Protein AF-A0AAX2CBI1-F1 (afdb_monomer_lite)

Foldseek 3Di:
DVVLLLVLCVVQADPVLSVVCVVCVVVQQPPFVVVSHQDPVCLVVSVVSLCVSLVADDDPVPDDSVCVGGNVSSVVVSVVRVVD

pLDDT: mean 93.52, std 7.39, range [51.25, 98.19]

Organism: NCBI:txid580165

Radius of gyration: 12.02 Å; chains: 1; bounding box: 36×20×28 Å

Structure (mmCIF, N/CA/C/O backbone):
data_AF-A0AAX2CBI1-F1
#
_entry.id   AF-A0AAX2CBI1-F1
#
loop_
_atom_site.group_PDB
_atom_site.id
_atom_site.type_symbol
_atom_site.label_atom_id
_atom_site.label_alt_id
_atom_site.label_comp_id
_atom_site.label_asym_id
_atom_site.label_entity_id
_atom_site.label_seq_id
_atom_site.pdbx_PDB_ins_code
_atom_site.Cartn_x
_atom_site.Cartn_y
_atom_site.Cartn_z
_atom_site.occupancy
_atom_site.B_iso_or_equiv
_atom_site.auth_seq_id
_atom_site.auth_comp_id
_atom_site.auth_asym_id
_atom_site.auth_atom_id
_atom_site.pdbx_PDB_model_num
ATOM 1 N N . MET A 1 1 ? 2.309 -1.098 12.450 1.00 89.50 1 MET A N 1
ATOM 2 C CA . MET A 1 1 ? 1.910 -0.568 11.130 1.00 89.50 1 MET A CA 1
ATOM 3 C C . MET A 1 1 ? 2.901 -0.938 10.029 1.00 89.50 1 MET A C 1
ATOM 5 O O . MET A 1 1 ? 2.638 -1.913 9.339 1.00 89.50 1 MET A O 1
ATOM 9 N N . LYS A 1 2 ? 4.066 -0.274 9.916 1.00 95.81 2 LYS A N 1
ATOM 10 C CA . LYS A 1 2 ? 5.058 -0.504 8.839 1.00 95.81 2 LYS A CA 1
ATOM 11 C C . LYS A 1 2 ? 5.347 -1.980 8.523 1.00 95.81 2 LYS A C 1
ATOM 13 O O . LYS A 1 2 ? 5.236 -2.378 7.375 1.00 95.81 2 LYS A O 1
ATOM 18 N N . GLN A 1 3 ? 5.665 -2.803 9.527 1.00 96.81 3 GLN A N 1
ATOM 19 C CA . GLN A 1 3 ? 5.990 -4.225 9.309 1.00 96.81 3 GLN A CA 1
ATOM 20 C C . GLN A 1 3 ? 4.837 -5.031 8.685 1.00 96.81 3 GLN A C 1
ATOM 22 O O . GLN A 1 3 ? 5.066 -5.854 7.808 1.00 96.81 3 GLN A O 1
ATOM 27 N N . GLN A 1 4 ? 3.593 -4.758 9.082 1.00 96.94 4 GLN A N 1
ATOM 28 C CA . GLN A 1 4 ? 2.414 -5.433 8.528 1.00 96.94 4 GLN A CA 1
ATOM 29 C C . GLN A 1 4 ? 2.102 -4.950 7.107 1.00 96.94 4 GLN A C 1
ATOM 31 O O . GLN A 1 4 ? 1.749 -5.746 6.243 1.00 96.94 4 GLN A O 1
ATOM 36 N N . ILE A 1 5 ? 2.306 -3.658 6.828 1.00 97.38 5 ILE A N 1
ATOM 37 C CA . ILE A 1 5 ? 2.210 -3.136 5.460 1.00 97.38 5 ILE A CA 1
ATOM 38 C C . ILE A 1 5 ? 3.269 -3.775 4.567 1.00 97.38 5 ILE A C 1
ATOM 40 O O . ILE A 1 5 ? 2.946 -4.201 3.463 1.00 97.38 5 ILE A O 1
ATOM 44 N N . LEU A 1 6 ? 4.512 -3.896 5.036 1.00 98.00 6 LEU A N 1
ATOM 45 C CA . LEU A 1 6 ? 5.557 -4.587 4.283 1.00 98.00 6 LEU A CA 1
ATOM 46 C C . LEU A 1 6 ? 5.177 -6.048 4.011 1.00 98.00 6 LEU A C 1
ATOM 48 O O . LEU A 1 6 ? 5.337 -6.495 2.882 1.00 98.00 6 LEU A O 1
ATOM 52 N N . ALA A 1 7 ? 4.578 -6.755 4.974 1.00 97.94 7 ALA A N 1
ATOM 53 C CA . ALA A 1 7 ? 4.088 -8.116 4.753 1.00 97.94 7 ALA A CA 1
ATOM 54 C C . ALA A 1 7 ? 3.003 -8.190 3.660 1.00 97.94 7 ALA A C 1
ATOM 56 O O . ALA A 1 7 ? 3.007 -9.119 2.851 1.00 97.94 7 ALA A O 1
ATOM 57 N N . VAL A 1 8 ? 2.089 -7.213 3.597 1.00 97.75 8 VAL A N 1
ATOM 58 C CA . VAL A 1 8 ? 1.110 -7.097 2.499 1.00 97.75 8 VAL A CA 1
ATOM 59 C C . VAL A 1 8 ? 1.816 -6.849 1.166 1.00 97.75 8 VAL A C 1
ATOM 61 O O . VAL A 1 8 ? 1.532 -7.526 0.178 1.00 97.75 8 VAL A O 1
ATOM 64 N N . MET A 1 9 ? 2.753 -5.902 1.133 1.00 97.56 9 MET A N 1
ATOM 65 C CA . MET A 1 9 ? 3.461 -5.510 -0.087 1.00 97.56 9 MET A CA 1
ATOM 66 C C . MET A 1 9 ? 4.332 -6.644 -0.637 1.00 97.56 9 MET A C 1
ATOM 68 O O . MET A 1 9 ? 4.355 -6.852 -1.848 1.00 97.56 9 MET A O 1
ATOM 72 N N . GLU A 1 10 ? 4.960 -7.447 0.223 1.00 97.38 10 GLU A N 1
ATOM 73 C CA . GLU A 1 10 ? 5.743 -8.627 -0.169 1.00 97.38 10 GLU A CA 1
ATOM 74 C C . GLU A 1 10 ? 4.929 -9.623 -1.012 1.00 97.38 10 GLU A C 1
ATOM 76 O O . GLU A 1 10 ? 5.446 -10.223 -1.952 1.00 97.38 10 GLU A O 1
ATOM 81 N N . ARG A 1 11 ? 3.627 -9.768 -0.728 1.00 95.88 11 ARG A N 1
ATOM 82 C CA . ARG A 1 11 ? 2.722 -10.680 -1.454 1.00 95.88 11 ARG A CA 1
ATOM 83 C C . ARG A 1 11 ? 2.257 -10.137 -2.808 1.00 95.88 11 ARG A C 1
ATOM 85 O O . ARG A 1 11 ? 1.657 -10.877 -3.597 1.00 95.88 11 ARG A O 1
ATOM 92 N N . LEU A 1 12 ? 2.463 -8.846 -3.060 1.00 96.19 12 LEU A N 1
ATOM 93 C CA . LEU A 1 12 ? 1.914 -8.127 -4.213 1.00 96.19 12 LEU A CA 1
ATOM 94 C C . LEU A 1 12 ? 2.987 -7.662 -5.196 1.00 96.19 12 LEU A C 1
ATOM 96 O O . LEU A 1 12 ? 2.716 -7.595 -6.401 1.00 96.19 12 LEU A O 1
ATOM 100 N N . LEU A 1 13 ? 4.174 -7.351 -4.686 1.00 96.50 13 LEU A N 1
ATOM 101 C CA . LEU A 1 13 ? 5.273 -6.768 -5.439 1.00 96.50 13 LEU A CA 1
ATOM 102 C C . LEU A 1 13 ? 6.230 -7.829 -5.980 1.00 96.50 13 LEU A C 1
ATOM 104 O O . LEU A 1 13 ? 6.372 -8.924 -5.435 1.00 96.50 13 LEU A O 1
ATOM 108 N N . ALA A 1 14 ? 6.923 -7.488 -7.066 1.00 96.50 14 ALA A N 1
ATOM 109 C CA . ALA A 1 14 ? 8.083 -8.259 -7.480 1.00 96.50 14 ALA A CA 1
ATOM 110 C C . ALA A 1 14 ? 9.204 -8.102 -6.443 1.00 96.50 14 ALA A C 1
ATOM 112 O O . ALA A 1 14 ? 9.305 -7.082 -5.762 1.00 96.50 14 ALA A O 1
ATOM 113 N N . LYS A 1 15 ? 10.093 -9.098 -6.357 1.00 96.56 15 LYS A N 1
ATOM 114 C CA . LYS A 1 15 ? 11.189 -9.114 -5.376 1.00 96.56 15 LYS A CA 1
ATOM 115 C C . LYS A 1 15 ? 12.011 -7.817 -5.378 1.00 96.56 15 LYS A C 1
ATOM 117 O O . LYS A 1 15 ? 12.337 -7.314 -4.311 1.00 96.56 15 LYS A O 1
ATOM 122 N N . GLN A 1 16 ? 12.326 -7.287 -6.561 1.00 96.81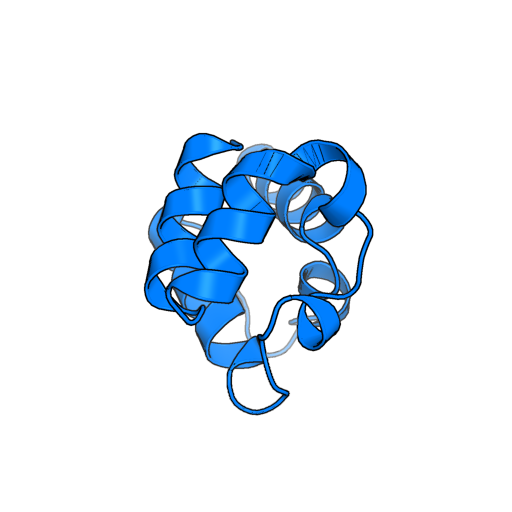 16 GLN A N 1
ATOM 123 C CA . GLN A 1 16 ? 13.109 -6.058 -6.706 1.00 96.81 16 GLN A CA 1
ATOM 124 C C . GLN A 1 16 ? 12.358 -4.826 -6.181 1.00 96.81 16 GLN A C 1
ATOM 126 O O . GLN A 1 16 ? 12.925 -4.047 -5.418 1.00 96.81 16 GLN A O 1
ATOM 131 N N . ASP A 1 17 ? 11.080 -4.679 -6.535 1.00 97.12 17 ASP A N 1
ATOM 132 C CA . ASP A 1 17 ? 10.247 -3.562 -6.077 1.00 97.12 17 ASP A CA 1
ATOM 133 C C . ASP A 1 17 ? 10.042 -3.606 -4.558 1.00 97.12 17 ASP A C 1
ATOM 135 O O . ASP A 1 17 ? 10.127 -2.582 -3.881 1.00 97.12 17 ASP A O 1
ATOM 139 N N . PHE A 1 18 ? 9.844 -4.808 -4.004 1.00 98.12 18 PHE A N 1
ATOM 140 C CA . PHE A 1 18 ? 9.727 -5.004 -2.562 1.00 98.12 18 PHE A CA 1
ATOM 141 C C . PHE A 1 18 ? 11.019 -4.646 -1.820 1.00 98.12 18 PHE A C 1
ATOM 143 O O . PHE A 1 18 ? 10.972 -3.950 -0.808 1.00 98.12 18 PHE A O 1
ATOM 150 N N . GLN A 1 19 ? 12.180 -5.069 -2.332 1.00 98.00 19 GLN A N 1
ATOM 151 C CA . GLN A 1 19 ? 13.477 -4.708 -1.752 1.00 98.00 19 GLN A CA 1
ATOM 152 C C . GLN A 1 19 ? 13.683 -3.189 -1.742 1.00 98.00 19 GLN A C 1
ATOM 154 O O . GLN A 1 19 ? 14.010 -2.628 -0.697 1.00 98.00 19 GLN A O 1
ATOM 159 N N . ASN A 1 20 ? 13.391 -2.517 -2.860 1.00 97.75 20 ASN A N 1
ATOM 160 C CA . ASN A 1 20 ? 13.459 -1.060 -2.944 1.00 97.75 20 ASN A CA 1
ATOM 161 C C . ASN A 1 20 ? 12.516 -0.378 -1.936 1.00 97.75 20 ASN A C 1
ATOM 163 O O . ASN A 1 20 ? 12.900 0.591 -1.281 1.00 97.75 20 ASN A O 1
ATOM 167 N N . LEU A 1 21 ? 11.295 -0.898 -1.770 1.00 97.88 21 LEU A N 1
ATOM 168 C CA . LEU A 1 21 ? 10.346 -0.382 -0.785 1.00 97.88 21 LEU A CA 1
ATOM 169 C C . LEU A 1 21 ? 10.845 -0.550 0.657 1.00 97.88 21 LEU A C 1
ATOM 171 O O . LEU A 1 21 ? 10.684 0.363 1.466 1.00 97.88 21 LEU A O 1
ATOM 175 N N . CYS A 1 22 ? 11.454 -1.688 0.995 1.00 97.88 22 CYS A N 1
ATOM 176 C CA . CYS A 1 22 ? 12.022 -1.923 2.323 1.00 97.88 22 CYS A CA 1
ATOM 177 C C . CYS A 1 22 ? 13.129 -0.915 2.663 1.00 97.88 22 CYS A C 1
ATOM 179 O O . CYS A 1 22 ? 13.154 -0.391 3.779 1.00 97.88 22 CYS A O 1
ATOM 181 N N . GLU A 1 23 ? 14.008 -0.625 1.703 1.00 97.94 23 GLU A N 1
ATOM 182 C CA . GLU A 1 23 ? 15.133 0.304 1.865 1.00 97.94 23 GLU A CA 1
ATOM 183 C C . GLU A 1 23 ? 14.680 1.770 1.913 1.00 97.94 23 GLU A C 1
ATOM 185 O O . GLU A 1 23 ? 15.205 2.552 2.704 1.00 97.94 23 GLU A O 1
ATOM 190 N N . ASN A 1 24 ? 13.663 2.134 1.124 1.00 97.81 24 ASN A N 1
ATOM 191 C CA . ASN A 1 24 ? 13.260 3.526 0.893 1.00 97.81 24 ASN A CA 1
ATOM 192 C C . ASN A 1 24 ? 11.838 3.850 1.384 1.00 97.81 24 ASN A C 1
ATOM 194 O O . ASN A 1 24 ? 11.202 4.777 0.883 1.00 97.81 24 ASN A O 1
ATOM 198 N N . TYR A 1 25 ? 11.325 3.103 2.368 1.00 97.25 25 TYR A N 1
ATOM 199 C CA . TYR A 1 25 ? 9.923 3.166 2.808 1.00 97.25 25 TYR A CA 1
ATOM 200 C C . TYR A 1 25 ? 9.405 4.588 3.046 1.00 97.25 25 TYR A C 1
ATOM 202 O O . TYR A 1 25 ? 8.364 4.963 2.516 1.00 97.25 25 TYR A O 1
ATOM 210 N N . ASP A 1 26 ? 10.125 5.392 3.831 1.00 96.69 26 ASP A N 1
ATOM 211 C CA . ASP A 1 26 ? 9.653 6.725 4.215 1.00 96.69 26 ASP A CA 1
ATOM 212 C C . ASP A 1 26 ? 9.628 7.712 3.047 1.00 96.69 26 ASP A C 1
ATOM 214 O O . ASP A 1 26 ? 8.777 8.597 3.032 1.00 96.69 26 ASP A O 1
ATOM 218 N N . ALA A 1 27 ? 10.500 7.528 2.053 1.00 96.94 27 ALA A N 1
ATOM 219 C CA . ALA A 1 27 ? 10.494 8.319 0.826 1.00 96.94 27 ALA A CA 1
ATOM 220 C C . ALA A 1 27 ? 9.400 7.861 -0.153 1.00 96.94 27 ALA A C 1
ATOM 222 O O . ALA A 1 27 ? 8.849 8.670 -0.891 1.00 96.94 27 ALA A O 1
ATOM 223 N N . LEU A 1 28 ? 9.076 6.564 -0.161 1.00 97.69 28 LEU A N 1
ATOM 224 C CA . LEU A 1 28 ? 8.143 5.964 -1.116 1.00 97.69 28 LEU A CA 1
ATOM 225 C C . LEU A 1 28 ? 6.700 5.884 -0.612 1.00 97.69 28 LEU A C 1
ATOM 227 O O . LEU A 1 28 ? 5.796 5.651 -1.410 1.00 97.69 28 LEU A O 1
ATOM 231 N N . LYS A 1 29 ? 6.440 6.083 0.686 1.00 97.56 29 LYS A N 1
ATOM 232 C CA . LYS A 1 29 ? 5.088 5.909 1.242 1.00 97.56 29 LYS A CA 1
ATOM 233 C C . LYS A 1 29 ? 4.050 6.898 0.702 1.00 97.56 29 LYS A C 1
ATOM 235 O O . LYS A 1 29 ? 2.853 6.615 0.759 1.00 97.56 29 LYS A O 1
ATOM 240 N N . GLU A 1 30 ? 4.500 8.036 0.184 1.00 97.69 30 GLU A N 1
ATOM 241 C CA . GLU A 1 30 ? 3.654 9.065 -0.436 1.00 97.69 30 GLU A CA 1
ATOM 242 C C . GLU A 1 30 ? 3.523 8.881 -1.954 1.00 97.69 30 GLU A C 1
ATOM 244 O O . GLU A 1 30 ? 2.659 9.490 -2.587 1.00 97.69 30 GLU A O 1
ATOM 249 N N . GLU A 1 31 ? 4.339 8.009 -2.551 1.00 97.88 31 GLU A N 1
ATOM 250 C CA . GLU A 1 31 ? 4.240 7.687 -3.966 1.00 97.88 31 GLU A CA 1
ATOM 251 C C . GLU A 1 31 ? 3.015 6.821 -4.251 1.00 97.88 31 GLU A C 1
ATOM 253 O O . GLU A 1 31 ? 2.543 6.027 -3.430 1.00 97.88 31 GLU A O 1
ATOM 258 N N . LYS A 1 32 ? 2.500 6.964 -5.474 1.00 96.81 32 LYS A N 1
ATOM 259 C CA . LYS A 1 32 ? 1.389 6.134 -5.936 1.00 96.81 32 LYS A CA 1
ATOM 260 C C . LYS A 1 32 ? 1.819 4.674 -5.977 1.00 96.81 32 LYS A C 1
ATOM 262 O O . LYS A 1 32 ? 2.848 4.366 -6.574 1.00 96.81 32 LYS A O 1
ATOM 267 N N . VAL A 1 33 ? 0.978 3.770 -5.480 1.00 95.81 33 VAL A N 1
ATOM 268 C CA . VAL A 1 33 ? 1.251 2.319 -5.476 1.00 95.81 33 VAL A CA 1
ATOM 269 C C . VAL A 1 33 ? 1.543 1.752 -6.874 1.00 95.81 33 VAL A C 1
ATOM 271 O O . VAL A 1 33 ? 2.318 0.809 -7.007 1.00 95.81 33 VAL A O 1
ATOM 274 N N . PHE A 1 34 ? 1.029 2.392 -7.930 1.00 93.88 34 PHE A N 1
ATOM 275 C CA . PHE A 1 34 ? 1.379 2.102 -9.326 1.00 93.88 34 PHE A CA 1
ATOM 276 C C . PHE A 1 34 ? 2.871 2.227 -9.628 1.00 93.88 34 PHE A C 1
ATOM 278 O O . PHE A 1 34 ? 3.430 1.390 -10.330 1.00 93.88 34 PHE A O 1
ATOM 285 N N . LYS A 1 35 ? 3.529 3.254 -9.081 1.00 94.38 35 LYS A N 1
ATOM 286 C CA . LYS A 1 35 ? 4.977 3.448 -9.225 1.00 94.38 35 LYS A CA 1
ATOM 287 C C . LYS A 1 35 ? 5.784 2.449 -8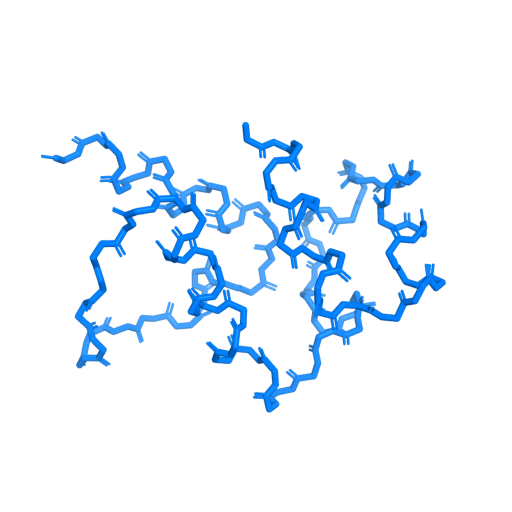.396 1.00 94.38 35 LYS A C 1
ATOM 289 O O . LYS A 1 35 ? 6.972 2.297 -8.644 1.00 94.38 35 LYS A O 1
ATOM 294 N N . LEU A 1 36 ? 5.143 1.784 -7.435 1.00 94.19 36 LEU A N 1
ATOM 295 C CA . LEU A 1 36 ? 5.747 0.746 -6.604 1.00 94.19 36 LEU A CA 1
ATOM 296 C C . LEU A 1 36 ? 5.586 -0.657 -7.207 1.00 94.19 36 LEU A C 1
ATOM 298 O O . LEU A 1 36 ? 6.035 -1.612 -6.594 1.00 94.19 36 LEU A O 1
ATOM 302 N N . GLY A 1 37 ? 4.935 -0.796 -8.371 1.00 93.56 37 GLY A N 1
ATOM 303 C CA . GLY A 1 37 ? 4.719 -2.085 -9.039 1.00 93.56 37 GLY A CA 1
ATOM 304 C C . GLY A 1 37 ? 3.320 -2.691 -8.850 1.00 93.56 37 GLY A C 1
ATOM 305 O O . GLY A 1 37 ? 3.074 -3.811 -9.299 1.00 93.56 37 GLY A O 1
ATOM 306 N N . ILE A 1 38 ? 2.376 -1.972 -8.225 1.00 93.94 38 ILE A N 1
ATOM 307 C CA . ILE A 1 38 ? 0.969 -2.401 -8.124 1.00 93.94 38 ILE A CA 1
ATOM 308 C C . ILE A 1 38 ? 0.174 -1.850 -9.308 1.00 93.94 38 ILE A C 1
ATOM 310 O O . ILE A 1 38 ? -0.255 -0.701 -9.299 1.00 93.94 38 ILE A O 1
ATOM 314 N N . ASP A 1 39 ? -0.052 -2.675 -10.327 1.00 89.69 39 ASP A N 1
ATOM 315 C CA . ASP A 1 39 ? -0.897 -2.315 -11.470 1.00 89.69 39 ASP A CA 1
ATOM 316 C C . ASP A 1 39 ? -2.400 -2.201 -11.116 1.00 89.69 39 ASP A C 1
ATOM 318 O O . ASP A 1 39 ? -2.849 -2.561 -10.025 1.00 89.69 39 ASP A O 1
ATOM 322 N N . SER A 1 40 ? -3.205 -1.703 -12.063 1.00 82.62 40 SER A N 1
ATOM 323 C CA . SER A 1 40 ? -4.642 -1.435 -11.870 1.00 82.62 40 SER A CA 1
ATOM 324 C C . SER A 1 40 ? -5.473 -2.680 -11.589 1.00 82.62 40 SER A C 1
ATOM 326 O O . SER A 1 40 ? -6.477 -2.590 -10.885 1.00 82.62 40 SER A O 1
ATOM 328 N N . ILE A 1 41 ? -5.044 -3.842 -12.080 1.00 84.31 41 ILE A N 1
ATOM 329 C CA . ILE A 1 41 ? -5.711 -5.124 -11.841 1.00 84.31 41 ILE A CA 1
ATOM 330 C C . ILE A 1 41 ? -5.451 -5.572 -10.395 1.00 84.31 41 ILE A C 1
ATOM 332 O O . ILE A 1 41 ? -6.319 -6.159 -9.745 1.00 84.31 41 ILE A O 1
ATOM 336 N N . ARG A 1 42 ? -4.271 -5.251 -9.856 1.00 92.38 42 ARG A N 1
ATOM 337 C CA . ARG A 1 42 ? -3.842 -5.629 -8.505 1.00 92.38 42 ARG A CA 1
ATOM 338 C C . ARG A 1 42 ? -4.320 -4.691 -7.400 1.00 92.38 42 ARG A C 1
ATOM 340 O O . ARG A 1 42 ? -4.249 -5.093 -6.242 1.00 92.38 42 ARG A O 1
ATOM 347 N N . VAL A 1 43 ? -4.866 -3.510 -7.704 1.00 92.50 43 VAL A N 1
ATOM 348 C CA . VAL A 1 43 ? -5.382 -2.581 -6.673 1.00 92.50 43 VAL A CA 1
ATOM 349 C C . VAL A 1 43 ? -6.486 -3.223 -5.829 1.00 92.50 43 VAL A C 1
ATOM 351 O O . VAL A 1 43 ? -6.469 -3.107 -4.608 1.00 92.50 43 VAL A O 1
ATOM 354 N N . MET A 1 44 ? -7.416 -3.970 -6.432 1.00 93.25 44 MET A N 1
ATOM 355 C CA . MET A 1 44 ? -8.444 -4.661 -5.640 1.00 93.25 44 MET A CA 1
ATOM 356 C C . MET A 1 44 ? -7.836 -5.757 -4.754 1.00 93.25 44 MET A C 1
ATOM 358 O O . MET A 1 44 ? -8.243 -5.935 -3.610 1.00 93.25 44 MET A O 1
ATOM 362 N N . LYS A 1 45 ? -6.805 -6.458 -5.245 1.00 95.25 45 LYS A N 1
ATOM 363 C CA . LYS A 1 45 ? -6.068 -7.436 -4.437 1.00 95.25 45 LYS A CA 1
ATOM 364 C C . LYS A 1 45 ? -5.364 -6.764 -3.254 1.00 95.25 45 LYS A C 1
ATOM 366 O O . LYS A 1 45 ? -5.392 -7.315 -2.162 1.00 95.25 45 LYS A O 1
ATOM 371 N N . LEU A 1 46 ? -4.801 -5.569 -3.444 1.00 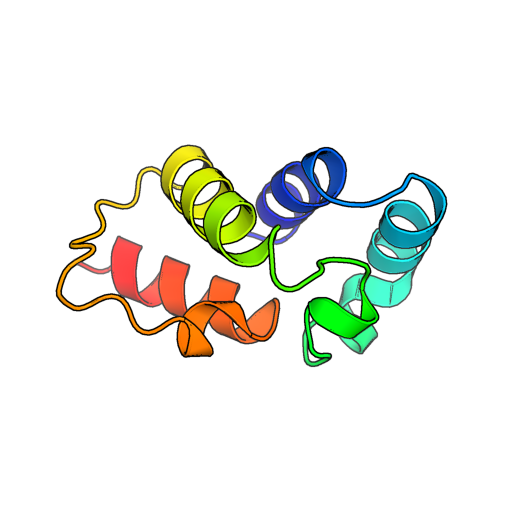96.50 46 LEU A N 1
ATOM 372 C CA . LEU A 1 46 ? -4.242 -4.759 -2.359 1.00 96.50 46 LEU A CA 1
ATOM 373 C C . LEU A 1 46 ? -5.293 -4.455 -1.284 1.00 96.50 46 LEU A C 1
ATOM 375 O O . LEU A 1 46 ? -5.027 -4.687 -0.108 1.00 96.50 46 LEU A O 1
ATOM 379 N N . VAL A 1 47 ? -6.490 -4.005 -1.674 1.00 95.56 47 VAL A N 1
ATOM 380 C CA . VAL A 1 47 ? -7.594 -3.748 -0.729 1.00 95.56 47 VAL A CA 1
ATOM 381 C C . VAL A 1 47 ? -7.930 -5.004 0.083 1.00 95.56 47 VAL A C 1
ATOM 383 O O . VAL A 1 47 ? -8.039 -4.944 1.309 1.00 95.56 47 VAL A O 1
ATOM 386 N N . LEU A 1 48 ? -8.058 -6.157 -0.580 1.00 94.88 48 LEU A N 1
ATOM 387 C CA . LEU A 1 48 ? -8.371 -7.430 0.077 1.00 94.88 48 LEU A CA 1
ATOM 388 C C . LEU A 1 48 ? -7.259 -7.893 1.030 1.00 94.88 48 LEU A C 1
ATOM 390 O O . LEU A 1 48 ? -7.542 -8.354 2.131 1.00 94.88 48 LEU A O 1
ATOM 394 N N . GLU A 1 49 ? -5.993 -7.759 0.634 1.00 96.88 49 GLU A N 1
ATOM 395 C CA . GLU A 1 49 ? -4.861 -8.136 1.484 1.00 96.88 49 GLU A CA 1
ATOM 396 C C . GLU A 1 49 ? -4.733 -7.218 2.704 1.00 96.88 49 GLU A C 1
ATOM 398 O O . GLU A 1 49 ? -4.508 -7.717 3.803 1.00 96.88 49 GLU A O 1
ATOM 403 N N . VAL A 1 50 ? -4.939 -5.903 2.546 1.00 96.44 50 VAL A N 1
ATOM 404 C CA . VAL A 1 50 ? -4.948 -4.951 3.670 1.00 96.44 50 VAL A CA 1
ATOM 405 C C . VAL A 1 50 ? -6.092 -5.264 4.630 1.00 96.44 50 VAL A C 1
ATOM 407 O O . VAL A 1 50 ? -5.872 -5.411 5.828 1.00 96.44 50 VAL A O 1
ATOM 410 N N . THR A 1 51 ? -7.319 -5.398 4.127 1.00 93.94 51 THR A N 1
ATOM 411 C CA . THR A 1 51 ? -8.474 -5.681 4.996 1.00 93.94 51 THR A CA 1
ATOM 412 C C . THR A 1 51 ? -8.324 -6.988 5.752 1.00 93.94 51 THR A C 1
ATOM 414 O O . THR A 1 51 ? -8.630 -7.040 6.941 1.00 93.94 51 THR A O 1
ATOM 417 N N . LYS A 1 52 ? -7.788 -8.021 5.100 1.00 95.19 52 LYS A N 1
ATOM 418 C CA . LYS A 1 52 ? -7.484 -9.298 5.742 1.00 95.19 52 LYS A CA 1
ATOM 419 C C . LYS A 1 52 ? -6.389 -9.170 6.804 1.00 95.19 52 LYS A C 1
ATOM 421 O O . LYS A 1 52 ? -6.578 -9.668 7.908 1.00 95.19 52 LYS A O 1
ATOM 426 N N . GLU A 1 53 ? -5.264 -8.526 6.487 1.00 97.00 53 GLU A N 1
ATOM 427 C CA . GLU A 1 53 ? -4.120 -8.377 7.403 1.00 97.00 53 GLU A CA 1
ATOM 428 C C . GLU A 1 53 ? -4.493 -7.595 8.671 1.00 97.00 53 GLU A C 1
ATOM 430 O O . GLU A 1 53 ? -4.028 -7.916 9.763 1.00 97.00 53 GLU A O 1
ATOM 435 N N . PHE A 1 54 ? -5.357 -6.587 8.533 1.00 95.06 54 PHE A N 1
ATOM 436 C CA . PHE A 1 54 ? -5.749 -5.692 9.624 1.00 95.06 54 PHE A CA 1
ATOM 437 C C . PHE A 1 54 ? -7.146 -5.979 10.192 1.00 95.06 54 PHE A C 1
ATOM 439 O O . PHE A 1 54 ? -7.615 -5.230 11.042 1.00 95.06 54 PHE A O 1
ATOM 446 N N . ASN A 1 55 ? -7.802 -7.060 9.756 1.00 94.31 55 ASN A N 1
ATOM 447 C CA . ASN A 1 55 ? -9.154 -7.447 10.173 1.00 94.31 55 ASN A CA 1
ATOM 448 C C . ASN A 1 55 ? -10.201 -6.316 10.026 1.00 9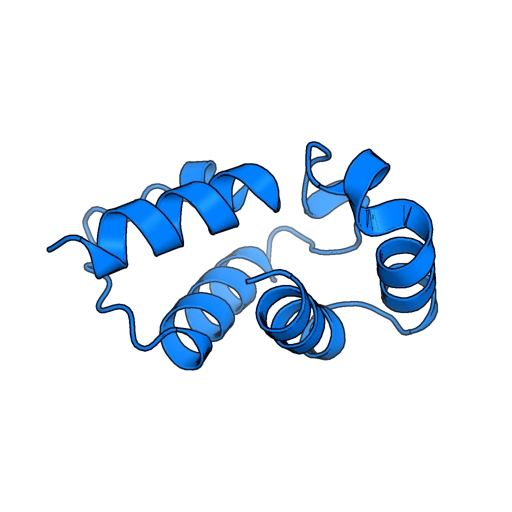4.31 55 ASN A C 1
ATOM 450 O O . ASN A 1 55 ? -11.054 -6.112 10.889 1.00 94.31 55 ASN A O 1
ATOM 454 N N . ILE A 1 56 ? -10.125 -5.568 8.923 1.00 93.25 56 ILE A N 1
ATOM 455 C CA . ILE A 1 56 ? -11.035 -4.459 8.613 1.00 93.25 56 ILE A CA 1
ATOM 456 C C . ILE A 1 56 ? -12.220 -4.991 7.807 1.00 93.25 56 ILE A C 1
ATOM 458 O O . ILE A 1 56 ? -12.044 -5.655 6.786 1.00 93.25 56 ILE A O 1
ATOM 462 N N . THR A 1 57 ? -13.436 -4.644 8.225 1.00 90.31 57 THR A N 1
ATOM 463 C CA . THR A 1 57 ? -14.647 -4.915 7.438 1.00 90.31 57 THR A CA 1
ATOM 464 C C . THR A 1 57 ? -14.862 -3.797 6.420 1.00 90.31 57 THR A C 1
ATOM 466 O O . THR A 1 57 ? -14.950 -2.630 6.797 1.00 90.31 57 THR A O 1
ATOM 469 N N . ILE A 1 58 ? -14.968 -4.149 5.135 1.00 87.38 58 ILE A N 1
ATOM 470 C CA . ILE A 1 58 ? -15.259 -3.207 4.046 1.00 87.38 58 ILE A CA 1
ATOM 471 C C . ILE A 1 58 ? -16.668 -3.426 3.502 1.00 87.38 58 ILE A C 1
ATOM 473 O O . ILE A 1 58 ? -17.065 -4.549 3.194 1.00 87.38 58 ILE A O 1
ATOM 477 N N . ASP A 1 59 ? -17.385 -2.322 3.312 1.00 87.69 59 ASP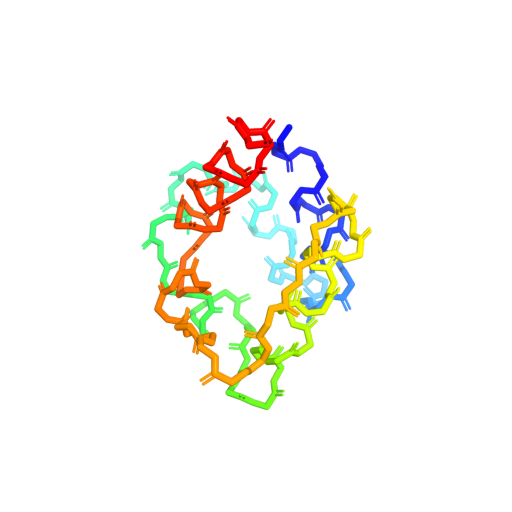 A N 1
ATOM 478 C CA . ASP A 1 59 ? -18.537 -2.257 2.422 1.00 87.69 59 ASP A CA 1
ATOM 479 C C . ASP A 1 59 ? -18.055 -1.894 1.010 1.00 87.69 59 ASP A C 1
ATOM 481 O O . ASP A 1 59 ? -17.642 -0.768 0.731 1.00 87.69 59 ASP A O 1
ATOM 485 N N . PHE A 1 60 ? -18.101 -2.869 0.103 1.00 83.94 60 PHE A N 1
ATOM 486 C CA . PHE A 1 60 ? -17.655 -2.684 -1.277 1.00 83.94 60 PHE A CA 1
ATOM 487 C C . PHE A 1 60 ? -18.546 -1.731 -2.085 1.00 83.94 60 PHE A C 1
ATOM 489 O O . PHE A 1 60 ? -18.108 -1.251 -3.128 1.00 83.94 60 PHE A O 1
ATOM 496 N N . THR A 1 61 ? -19.767 -1.429 -1.628 1.00 87.94 61 THR A N 1
ATOM 497 C CA . THR A 1 61 ? -20.666 -0.492 -2.324 1.00 87.94 61 THR A CA 1
ATOM 498 C C . THR A 1 61 ? -20.263 0.969 -2.125 1.00 87.94 61 THR A C 1
ATOM 500 O O . THR A 1 61 ? -20.580 1.814 -2.960 1.00 87.94 61 THR A O 1
ATOM 503 N N . THR A 1 62 ? -19.517 1.257 -1.056 1.00 87.69 62 THR A N 1
ATOM 504 C CA . THR A 1 62 ? -19.062 2.604 -0.677 1.00 87.69 62 THR A CA 1
ATOM 505 C C . THR A 1 62 ? -17.536 2.744 -0.677 1.00 87.69 62 THR A C 1
ATOM 507 O O . THR A 1 62 ? -16.998 3.770 -0.260 1.00 87.69 62 THR A O 1
ATOM 510 N N . LEU A 1 63 ? -16.822 1.730 -1.173 1.00 89.38 63 LEU A N 1
ATOM 511 C CA . LEU A 1 63 ? -15.365 1.698 -1.222 1.00 89.38 63 LEU A CA 1
ATOM 512 C C . LEU A 1 63 ? -14.789 2.808 -2.119 1.00 89.38 63 LEU A C 1
ATOM 514 O O . LEU A 1 63 ? -14.921 2.762 -3.342 1.00 89.38 63 LEU A O 1
ATOM 518 N N . ASP A 1 64 ? -14.052 3.748 -1.521 1.00 92.69 64 ASP A N 1
ATOM 519 C CA . ASP A 1 64 ? -13.217 4.705 -2.256 1.00 92.69 64 ASP A CA 1
ATOM 520 C C . ASP A 1 64 ? -11.773 4.192 -2.377 1.00 92.69 64 ASP A C 1
ATOM 522 O O . ASP A 1 64 ? -10.998 4.192 -1.414 1.00 92.69 64 ASP A O 1
ATOM 526 N N . LEU A 1 65 ? -11.390 3.786 -3.593 1.00 92.38 65 LEU A N 1
ATOM 527 C CA . LEU A 1 65 ? -10.038 3.311 -3.904 1.00 92.38 65 LEU A CA 1
ATOM 528 C C . LEU A 1 65 ? -8.959 4.391 -3.732 1.00 92.38 65 LEU A C 1
ATOM 530 O O . LEU A 1 65 ? -7.781 4.050 -3.631 1.00 92.38 65 LEU A O 1
ATOM 534 N N . LYS A 1 66 ? -9.318 5.680 -3.641 1.00 93.88 66 LYS A N 1
ATOM 535 C CA . LYS A 1 66 ? -8.350 6.747 -3.336 1.00 93.88 66 LYS A CA 1
ATOM 536 C C . LYS A 1 66 ? -7.696 6.569 -1.972 1.00 93.88 66 LYS A C 1
ATOM 538 O O . LYS A 1 66 ? -6.562 7.011 -1.805 1.00 93.88 66 LYS A O 1
ATOM 543 N N . ASN A 1 67 ? -8.360 5.890 -1.035 1.00 95.00 67 ASN A N 1
ATOM 544 C CA . ASN A 1 67 ? -7.789 5.542 0.269 1.00 95.00 67 ASN A CA 1
ATOM 545 C C . ASN A 1 67 ? -6.633 4.532 0.159 1.00 95.00 67 ASN A C 1
ATOM 547 O O . ASN A 1 67 ? -5.851 4.394 1.091 1.00 95.00 67 ASN A O 1
ATOM 551 N N . PHE A 1 68 ? -6.490 3.868 -0.991 1.00 95.88 68 PHE A N 1
ATOM 552 C CA . PHE A 1 68 ? -5.457 2.869 -1.264 1.00 95.88 68 PHE A CA 1
ATOM 553 C C . PHE A 1 68 ? -4.459 3.329 -2.340 1.00 95.88 68 PHE A C 1
ATOM 555 O O . PHE A 1 68 ? -3.709 2.523 -2.886 1.00 95.88 68 PHE A O 1
ATOM 562 N N . GLU A 1 69 ? -4.445 4.627 -2.669 1.00 96.44 69 GLU A N 1
ATOM 563 C CA . GLU A 1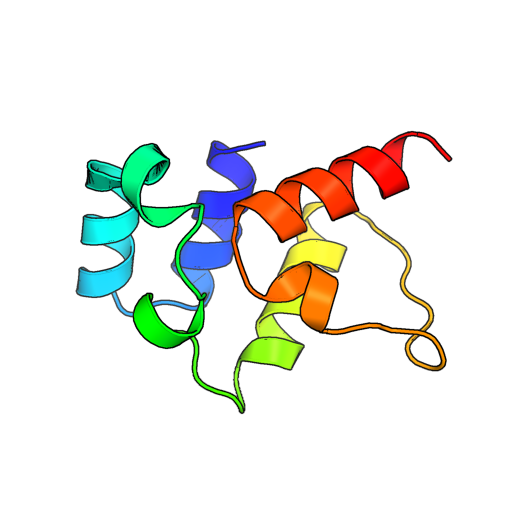 69 ? -3.593 5.181 -3.730 1.00 96.44 69 GLU A CA 1
ATOM 564 C C . GLU A 1 69 ? -2.108 5.241 -3.338 1.00 96.44 69 GLU A C 1
ATOM 566 O O . GLU A 1 69 ? -1.246 5.114 -4.207 1.00 96.44 69 GLU A O 1
ATOM 571 N N . THR A 1 70 ? -1.809 5.431 -2.051 1.00 98.06 70 THR A N 1
ATOM 572 C CA . THR A 1 70 ? -0.450 5.513 -1.490 1.00 98.06 70 THR A CA 1
ATOM 573 C C . THR A 1 70 ? -0.400 4.745 -0.172 1.00 98.06 70 THR A C 1
ATOM 575 O O . THR A 1 70 ? -1.432 4.554 0.474 1.00 98.06 70 THR A O 1
ATOM 578 N N . ILE A 1 71 ? 0.791 4.331 0.263 1.00 98.12 71 ILE A N 1
ATOM 579 C CA . ILE A 1 71 ? 0.956 3.638 1.551 1.00 98.12 71 ILE A CA 1
ATOM 580 C C . ILE A 1 71 ? 0.498 4.525 2.712 1.00 98.12 71 ILE A C 1
ATOM 582 O O . ILE A 1 71 ? -0.208 4.049 3.592 1.00 98.12 71 ILE A O 1
ATOM 586 N N . GLN A 1 72 ? 0.814 5.819 2.682 1.00 98.19 72 GLN A N 1
ATOM 587 C CA . GLN A 1 72 ? 0.388 6.772 3.709 1.00 98.19 72 GLN A CA 1
ATOM 588 C C . GLN A 1 72 ? -1.142 6.847 3.840 1.00 98.19 72 GLN A C 1
ATOM 590 O O . GLN A 1 72 ? -1.671 6.917 4.947 1.00 98.19 72 GLN A O 1
ATOM 595 N N . LYS A 1 73 ? -1.881 6.807 2.723 1.00 97.88 73 LYS A N 1
ATOM 596 C CA . LYS A 1 73 ? -3.351 6.787 2.771 1.00 97.88 73 LYS A CA 1
ATOM 597 C C . LYS A 1 73 ? -3.888 5.461 3.303 1.00 97.88 73 LYS A C 1
ATOM 599 O O . LYS A 1 73 ? -4.869 5.472 4.040 1.00 97.88 73 LYS A O 1
ATOM 604 N N . ILE A 1 74 ? -3.221 4.349 2.988 1.00 97.25 74 ILE A N 1
ATOM 605 C CA . ILE A 1 74 ? -3.552 3.029 3.540 1.00 97.25 74 ILE A CA 1
ATOM 606 C C . ILE A 1 74 ? -3.362 3.035 5.060 1.00 97.25 74 ILE A C 1
ATOM 608 O O . ILE A 1 74 ? -4.257 2.602 5.780 1.00 97.25 74 ILE A O 1
ATOM 612 N N . GLU A 1 75 ? -2.242 3.573 5.555 1.00 96.81 75 GLU A N 1
ATOM 613 C CA . GLU A 1 75 ? -1.984 3.755 6.991 1.00 96.81 75 GLU A CA 1
ATOM 614 C C . GLU A 1 75 ? -3.107 4.562 7.653 1.00 96.81 75 GLU A C 1
ATOM 616 O O . GLU A 1 75 ? -3.729 4.083 8.601 1.00 96.81 75 GLU A O 1
ATOM 621 N N . ALA A 1 76 ? -3.443 5.729 7.092 1.00 96.38 76 ALA A N 1
ATOM 622 C CA . ALA A 1 76 ? -4.518 6.581 7.600 1.00 96.38 76 ALA A CA 1
ATOM 623 C C . ALA A 1 76 ? -5.894 5.887 7.581 1.00 96.38 76 ALA A C 1
ATOM 625 O O . ALA A 1 76 ? -6.690 6.041 8.509 1.00 96.38 76 ALA A O 1
ATOM 626 N N . TYR A 1 77 ? -6.181 5.096 6.544 1.00 94.75 77 TYR A N 1
ATOM 627 C CA . TYR A 1 77 ? -7.416 4.322 6.442 1.00 94.75 77 TYR A CA 1
ATOM 628 C C . TYR A 1 77 ? -7.510 3.243 7.530 1.00 94.75 77 TYR A C 1
ATOM 630 O O . TYR A 1 77 ? -8.561 3.087 8.159 1.00 94.75 77 TYR A O 1
ATOM 638 N N . ILE A 1 78 ? -6.414 2.522 7.787 1.00 94.62 78 ILE A N 1
ATOM 639 C CA . ILE A 1 78 ? -6.341 1.503 8.843 1.00 94.62 78 ILE A CA 1
ATOM 640 C C . ILE A 1 78 ? -6.537 2.154 10.217 1.00 94.62 78 ILE A C 1
ATOM 642 O O . ILE A 1 78 ? -7.336 1.675 11.021 1.00 94.62 78 ILE A O 1
ATOM 646 N N . GLU A 1 79 ? -5.854 3.267 10.486 1.00 93.88 79 GLU A N 1
ATOM 647 C CA . GLU A 1 79 ? -5.981 4.001 11.750 1.00 93.88 79 GLU A CA 1
ATOM 648 C C . GLU A 1 79 ? -7.410 4.508 11.979 1.00 93.88 79 GLU A C 1
ATOM 650 O O . GLU A 1 79 ? -7.957 4.352 13.070 1.00 93.88 79 GLU A O 1
ATOM 655 N N . GLY A 1 80 ? -8.058 5.054 10.948 1.00 90.81 80 GLY A N 1
ATOM 656 C CA . GLY A 1 80 ? -9.459 5.475 11.026 1.00 90.81 80 GLY A CA 1
ATOM 657 C C . GLY A 1 80 ? -10.447 4.317 11.216 1.00 90.81 80 GLY A C 1
ATOM 658 O O . GLY A 1 80 ? -11.536 4.531 11.747 1.00 90.81 80 GLY A O 1
ATOM 659 N N . SER A 1 81 ? -10.074 3.102 10.804 1.00 84.94 81 SER A N 1
ATOM 660 C CA . SER A 1 81 ? -10.907 1.898 10.926 1.00 84.94 81 SER A CA 1
ATOM 661 C C . SER A 1 81 ? -10.793 1.231 12.298 1.00 84.94 81 SER A C 1
ATOM 663 O O . SER A 1 81 ? -11.787 0.724 12.798 1.00 84.94 81 SER A O 1
ATOM 665 N N . ASN A 1 82 ? -9.617 1.275 12.932 1.00 72.88 82 ASN A N 1
ATOM 666 C CA . ASN A 1 82 ? -9.383 0.697 14.265 1.00 72.88 82 ASN A CA 1
ATOM 667 C C . ASN A 1 82 ? -9.931 1.552 15.422 1.00 72.88 82 ASN A C 1
ATOM 669 O O . ASN A 1 82 ? -9.988 1.086 16.556 1.00 72.88 82 ASN A O 1
ATOM 673 N N . ASN A 1 83 ? -10.296 2.808 15.151 1.00 59.62 83 ASN A N 1
ATOM 674 C CA . ASN A 1 83 ? -10.869 3.738 16.129 1.00 59.62 83 ASN A CA 1
ATOM 675 C C . ASN A 1 83 ? -12.413 3.719 16.159 1.00 59.62 83 ASN A C 1
ATOM 677 O O . ASN A 1 83 ? -13.023 4.614 16.748 1.00 59.62 83 ASN A O 1
ATOM 681 N N . LYS A 1 84 ? -13.044 2.747 15.495 1.00 51.25 84 LYS A N 1
ATOM 682 C CA . LYS A 1 84 ? -14.497 2.534 15.469 1.00 51.25 84 LYS A CA 1
ATOM 683 C C . LYS A 1 84 ? -14.845 1.205 16.118 1.00 51.25 84 LYS A C 1
ATOM 685 O O . LYS A 1 84 ? -15.911 1.166 16.768 1.00 51.25 84 LYS A O 1
#

Secondary structure (DSSP, 8-state):
-HHHHHHHHHTTS-HHHHHHHHHSHHHHTTSBGGGGT--TTTHHHHHHHHHHHTT----TTS--GGGGSBHHHHHHHHHHHHT-

Sequence (84 aa):
MKQQILAVMERLLAKQDFQNLCENYDALKEEKVFKLGIDSIRVMKLVLEVTKEFNITIDFTTLDLKNFETIQKIEAYIEGSNNK

InterPro domains:
  IPR009081 Phosphopantetheine binding ACP domain [PF00550] (32-78)
  IPR009081 Phosphopantetheine binding ACP domain [PS50075] (3-82)
  IPR036736 ACP-like superfamily [G3DSA:1.10.1200.10] (1-82)
  IPR036736 ACP-like superfamily [SSF47336] (29-80)